Protein AF-A0A9J8AJL7-F1 (afdb_monomer_lite)

Radius of gyration: 25.8 Å; chains: 1; bounding box: 55×15×64 Å

Organism: NCBI:txid630221

Structure (mmCIF, N/CA/C/O backbone):
data_AF-A0A9J8AJL7-F1
#
_entry.id   AF-A0A9J8AJL7-F1
#
loop_
_atom_site.group_PDB
_atom_site.id
_atom_site.type_symbol
_atom_site.label_atom_id
_atom_site.label_alt_id
_atom_site.label_comp_id
_atom_site.label_asym_id
_atom_site.label_entity_id
_atom_site.label_seq_id
_atom_site.pdbx_PDB_ins_code
_atom_site.Cartn_x
_atom_site.Cartn_y
_atom_site.Cartn_z
_atom_site.occupancy
_atom_site.B_iso_or_equiv
_atom_site.auth_seq_id
_atom_site.auth_comp_id
_atom_site.auth_asym_id
_atom_site.auth_atom_id
_atom_site.pdbx_PDB_model_num
ATOM 1 N N . MET A 1 1 ? 1.770 4.109 19.429 1.00 59.78 1 MET A N 1
ATOM 2 C CA . MET A 1 1 ? 0.703 3.943 20.446 1.00 59.78 1 MET A CA 1
ATOM 3 C C . MET A 1 1 ? -0.396 5.018 20.399 1.00 59.78 1 MET A C 1
ATOM 5 O O . MET A 1 1 ? -1.510 4.698 20.784 1.00 59.78 1 MET A O 1
ATOM 9 N N . ASN A 1 2 ? -0.166 6.229 19.862 1.00 75.19 2 ASN A N 1
ATOM 10 C CA . ASN A 1 2 ? -1.177 7.310 19.849 1.00 75.19 2 ASN A CA 1
ATOM 11 C C . ASN A 1 2 ? -2.460 7.020 19.044 1.00 75.19 2 ASN A C 1
ATOM 13 O O . ASN A 1 2 ? -3.557 7.336 19.488 1.00 75.19 2 ASN A O 1
ATOM 17 N N . LEU A 1 3 ? -2.353 6.380 17.878 1.00 76.50 3 LEU A N 1
ATOM 18 C CA . LEU A 1 3 ? -3.507 6.207 16.988 1.00 76.50 3 LEU A CA 1
ATOM 19 C C . LEU A 1 3 ? -4.559 5.226 17.541 1.00 76.50 3 LEU A C 1
ATOM 21 O O . LEU A 1 3 ? -5.754 5.438 17.381 1.00 76.50 3 LEU A O 1
ATOM 25 N N . LEU A 1 4 ? -4.120 4.175 18.242 1.00 80.38 4 LEU A N 1
ATOM 26 C CA . LEU A 1 4 ? -5.023 3.242 18.928 1.00 80.38 4 LEU A CA 1
ATOM 27 C C . LEU A 1 4 ? -5.702 3.869 20.149 1.00 80.38 4 LEU A C 1
ATOM 29 O O . LEU A 1 4 ? -6.796 3.448 20.515 1.00 80.38 4 LEU A O 1
ATOM 33 N N . PHE A 1 5 ? -5.042 4.834 20.790 1.00 80.88 5 PHE A N 1
ATOM 34 C CA . PHE A 1 5 ? -5.603 5.575 21.911 1.00 80.88 5 PHE A CA 1
ATOM 35 C C . PHE A 1 5 ? -6.732 6.499 21.433 1.00 80.88 5 PHE A C 1
ATOM 37 O O . PHE A 1 5 ? -7.843 6.399 21.943 1.00 80.88 5 PHE A O 1
ATOM 44 N N . LEU A 1 6 ? -6.493 7.261 20.359 1.00 80.88 6 LEU A N 1
ATOM 45 C CA . LEU A 1 6 ? -7.501 8.107 19.702 1.00 80.88 6 LEU A CA 1
ATOM 46 C C . LEU A 1 6 ? -8.709 7.312 19.182 1.00 80.88 6 LEU A C 1
ATOM 48 O O . LEU A 1 6 ? -9.834 7.799 19.178 1.00 80.88 6 LEU A O 1
ATOM 52 N N . GLY A 1 7 ? -8.491 6.058 18.779 1.00 81.56 7 GLY A N 1
ATOM 53 C CA . GLY A 1 7 ? -9.559 5.171 18.327 1.00 81.56 7 GLY A CA 1
ATOM 54 C C . GLY A 1 7 ? -10.589 4.798 19.399 1.00 81.56 7 GLY A C 1
ATOM 55 O O . GLY A 1 7 ? -11.663 4.327 19.040 1.00 81.56 7 GLY A O 1
ATOM 56 N N . ARG A 1 8 ? -10.301 4.987 20.696 1.00 80.50 8 ARG A N 1
ATOM 57 C CA . ARG A 1 8 ? -11.239 4.631 21.779 1.00 80.50 8 ARG A CA 1
ATOM 58 C C . ARG A 1 8 ? -12.441 5.566 21.865 1.00 80.50 8 ARG A C 1
ATOM 60 O O . ARG A 1 8 ? -13.525 5.111 22.202 1.00 80.50 8 ARG A O 1
ATOM 67 N N . GLU A 1 9 ? -12.249 6.835 21.525 1.00 83.94 9 GLU A N 1
ATOM 68 C CA . GLU A 1 9 ? -13.290 7.873 21.527 1.00 83.94 9 GLU A CA 1
ATOM 69 C C . GLU A 1 9 ? -13.995 7.986 20.167 1.00 83.94 9 GLU A C 1
ATOM 71 O O . GLU A 1 9 ? -14.766 8.909 19.913 1.00 83.94 9 GLU A O 1
ATOM 76 N N . TYR A 1 10 ? -13.719 7.053 19.253 1.00 85.06 10 TYR A N 1
ATOM 77 C CA . TYR A 1 10 ? -14.283 7.096 17.917 1.00 85.06 10 TYR A CA 1
ATOM 78 C C . TYR A 1 10 ? -15.802 6.905 17.967 1.00 85.06 10 TYR A C 1
ATOM 80 O O . TYR A 1 10 ? -16.297 5.944 18.553 1.00 85.06 10 TYR A O 1
ATOM 88 N N . SER A 1 11 ? -16.544 7.786 17.293 1.00 86.81 11 SER A N 1
ATOM 89 C CA . SER A 1 11 ? -18.014 7.853 17.362 1.00 86.81 11 SER A CA 1
ATOM 90 C C . SER A 1 11 ? -18.738 6.559 16.972 1.00 86.81 11 SER A C 1
ATOM 92 O O . SER A 1 11 ? -19.863 6.331 17.401 1.00 86.81 11 SER A O 1
ATOM 94 N N . LYS A 1 12 ? -18.097 5.696 16.174 1.00 86.00 12 LYS A N 1
ATOM 95 C CA . LYS A 1 12 ? -18.628 4.384 15.755 1.00 86.00 12 LYS A CA 1
ATOM 96 C C . LYS A 1 12 ? -18.113 3.207 16.594 1.00 86.00 12 LYS A C 1
ATOM 98 O O . LYS A 1 12 ? -18.358 2.058 16.240 1.00 86.00 12 LYS A O 1
ATOM 103 N N . GLY A 1 13 ? -17.384 3.483 17.672 1.00 87.00 13 GLY A N 1
ATOM 104 C CA . GLY A 1 13 ? -16.770 2.489 18.544 1.00 87.00 13 GLY A CA 1
ATOM 105 C C . GLY A 1 13 ? -15.331 2.127 18.164 1.00 87.00 13 GLY A C 1
ATOM 106 O O . GLY A 1 13 ? -14.886 2.280 17.021 1.00 87.00 13 GLY A O 1
ATOM 107 N N . ALA A 1 14 ? -14.601 1.622 19.159 1.00 87.44 14 ALA A N 1
ATOM 108 C CA . ALA A 1 14 ? -13.175 1.322 19.052 1.00 87.44 14 ALA A CA 1
ATOM 109 C C . ALA A 1 14 ? -12.865 0.164 18.095 1.00 87.44 14 ALA A C 1
ATOM 111 O O . ALA A 1 14 ? -11.840 0.186 17.410 1.00 87.44 14 ALA A O 1
ATOM 112 N N . ASP A 1 15 ? -13.743 -0.835 18.018 1.00 88.31 15 ASP A N 1
ATOM 113 C CA . ASP A 1 15 ? -13.520 -2.009 17.170 1.00 88.31 15 ASP A CA 1
ATOM 114 C C . ASP A 1 15 ? -13.686 -1.671 15.686 1.00 88.31 15 ASP A C 1
ATOM 116 O O . ASP A 1 15 ? -12.814 -2.004 14.883 1.00 88.31 15 ASP A O 1
ATOM 120 N N . TYR A 1 16 ? -14.681 -0.848 15.338 1.00 88.88 16 TYR A N 1
ATOM 121 C CA . TYR A 1 16 ? -14.830 -0.310 13.982 1.00 88.88 16 TYR A CA 1
ATOM 122 C C . TYR A 1 16 ? -13.575 0.453 13.525 1.00 88.88 16 TYR A C 1
ATOM 124 O O . TYR A 1 16 ? -13.109 0.306 12.390 1.00 88.88 16 TYR A O 1
ATOM 132 N N . PHE A 1 17 ? -12.999 1.269 14.414 1.00 89.25 17 PHE A N 1
ATOM 133 C CA . PHE A 1 17 ? -11.766 1.996 14.125 1.00 89.25 17 PHE A CA 1
ATOM 134 C C . PHE A 1 17 ? -10.580 1.046 13.908 1.00 89.25 17 PHE A C 1
ATOM 136 O O . PHE A 1 17 ? -9.813 1.222 12.959 1.00 89.25 17 PHE A O 1
ATOM 143 N N . ARG A 1 18 ? -10.436 0.021 14.757 1.00 88.19 18 ARG A N 1
ATOM 144 C CA . ARG A 1 18 ? -9.364 -0.983 14.656 1.00 88.19 18 ARG A CA 1
ATOM 145 C C . ARG A 1 18 ? -9.435 -1.767 13.351 1.00 88.19 18 ARG A C 1
ATOM 147 O O . ARG A 1 18 ? -8.397 -1.946 12.712 1.00 88.19 18 ARG A O 1
ATOM 154 N N . ASP A 1 19 ? -10.624 -2.186 12.937 1.00 91.31 19 ASP A N 1
ATOM 155 C CA . ASP A 1 19 ? -10.811 -2.956 11.706 1.00 91.31 19 ASP A CA 1
ATOM 156 C C . ASP A 1 19 ? -10.473 -2.123 10.468 1.00 91.31 19 ASP A C 1
ATOM 158 O O . ASP A 1 19 ? -9.714 -2.562 9.599 1.00 91.31 19 ASP A O 1
ATOM 162 N N . ARG A 1 20 ? -10.934 -0.867 10.427 1.00 90.31 20 ARG A N 1
ATOM 163 C CA . ARG A 1 20 ? -10.578 0.090 9.367 1.00 90.31 20 ARG A CA 1
ATOM 164 C C . ARG A 1 20 ? -9.088 0.400 9.341 1.00 90.31 20 ARG A C 1
ATOM 166 O O . ARG A 1 20 ? -8.505 0.469 8.260 1.00 90.31 20 ARG A O 1
ATOM 173 N N . LEU A 1 21 ? -8.464 0.565 10.505 1.00 91.06 21 LEU A N 1
ATOM 174 C CA . LEU A 1 21 ? -7.030 0.816 10.596 1.00 91.06 21 LEU A CA 1
ATOM 175 C C . LEU A 1 21 ? -6.229 -0.370 10.045 1.00 91.06 21 LEU A C 1
ATOM 177 O O . LEU A 1 21 ? -5.325 -0.176 9.234 1.00 91.06 21 LEU A O 1
ATOM 181 N N . ARG A 1 22 ? -6.594 -1.601 10.422 1.00 90.75 22 ARG A N 1
ATOM 182 C CA . ARG A 1 22 ? -5.977 -2.822 9.880 1.00 90.75 22 ARG A CA 1
ATOM 183 C C . ARG A 1 22 ? -6.162 -2.924 8.369 1.00 90.75 22 ARG A C 1
ATOM 185 O O . ARG A 1 22 ? -5.202 -3.239 7.669 1.00 90.75 22 ARG A O 1
ATOM 192 N N . ALA A 1 23 ? -7.360 -2.636 7.861 1.00 93.81 23 ALA A N 1
ATOM 193 C CA . ALA A 1 23 ? -7.627 -2.630 6.425 1.00 93.81 23 ALA A CA 1
ATOM 194 C C . ALA A 1 23 ? -6.744 -1.608 5.691 1.00 93.81 23 ALA A C 1
ATOM 196 O O . ALA A 1 23 ? -6.133 -1.941 4.676 1.00 93.81 23 ALA A O 1
ATOM 197 N N . LYS A 1 24 ? -6.594 -0.396 6.243 1.00 93.75 24 LYS A N 1
ATOM 198 C CA . LYS A 1 24 ? -5.766 0.650 5.634 1.00 93.75 24 LYS A CA 1
ATOM 199 C C . LYS A 1 24 ? -4.280 0.301 5.628 1.00 93.75 24 LYS A C 1
ATOM 201 O O . LYS A 1 24 ? -3.598 0.574 4.647 1.00 93.75 24 LYS A O 1
ATOM 206 N N . ILE A 1 25 ? -3.781 -0.338 6.687 1.00 94.94 25 ILE A N 1
ATOM 207 C CA . ILE A 1 25 ? -2.394 -0.819 6.739 1.00 94.94 25 ILE A CA 1
ATOM 208 C C . ILE A 1 25 ? -2.141 -1.846 5.629 1.00 94.94 25 ILE A C 1
ATOM 210 O O . ILE A 1 25 ? -1.149 -1.729 4.915 1.00 94.94 25 ILE A O 1
ATOM 214 N N . LYS A 1 26 ? -3.052 -2.808 5.433 1.00 96.25 26 LYS A N 1
ATOM 215 C CA . LYS A 1 26 ? -2.929 -3.806 4.356 1.00 96.25 26 LYS A CA 1
ATOM 216 C C . LYS A 1 26 ? -2.910 -3.161 2.966 1.00 96.25 26 LYS A C 1
ATOM 218 O O . LYS A 1 26 ? -2.088 -3.535 2.138 1.00 96.25 26 LYS A O 1
ATOM 223 N N . GLU A 1 27 ? -3.772 -2.174 2.729 1.00 96.69 27 GLU A N 1
ATOM 224 C CA . GLU A 1 27 ? -3.799 -1.415 1.470 1.00 96.69 27 GLU A CA 1
ATOM 225 C C . GLU A 1 27 ? -2.466 -0.693 1.210 1.00 96.69 27 GLU A C 1
ATOM 227 O O . GLU A 1 27 ? -1.924 -0.755 0.108 1.00 96.69 2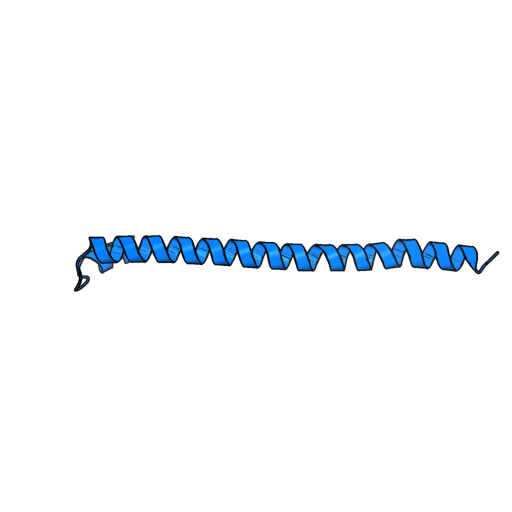7 GLU A O 1
ATOM 232 N N . LEU A 1 28 ? -1.904 -0.040 2.233 1.00 97.12 28 LEU A N 1
ATOM 233 C CA . LEU A 1 28 ? -0.628 0.669 2.118 1.00 97.12 28 LEU A CA 1
ATOM 234 C C . LEU A 1 28 ? 0.547 -0.279 1.864 1.00 97.12 28 LEU A C 1
ATOM 236 O O . LEU A 1 28 ? 1.413 0.048 1.056 1.00 97.12 28 LEU A O 1
ATOM 240 N N . ILE A 1 29 ? 0.560 -1.450 2.505 1.00 96.75 29 ILE A N 1
ATOM 241 C CA . ILE A 1 29 ? 1.565 -2.492 2.246 1.00 96.75 29 ILE A CA 1
ATOM 242 C C . ILE A 1 29 ? 1.471 -2.960 0.791 1.00 96.75 29 ILE A C 1
ATOM 244 O O . ILE A 1 29 ? 2.477 -2.957 0.089 1.00 96.75 29 ILE A O 1
ATOM 248 N N . SER A 1 30 ? 0.265 -3.262 0.303 1.00 96.75 30 SER A N 1
ATOM 249 C CA . SER A 1 30 ? 0.062 -3.677 -1.091 1.00 96.75 30 SER A CA 1
ATOM 250 C C . SER A 1 30 ? 0.520 -2.605 -2.087 1.00 96.75 30 SER A C 1
ATOM 252 O O . SER A 1 30 ? 1.162 -2.910 -3.092 1.00 96.75 30 SER A O 1
ATOM 254 N N . ARG A 1 31 ? 0.265 -1.326 -1.788 1.00 96.38 31 ARG A N 1
ATOM 255 C CA . ARG A 1 31 ? 0.764 -0.215 -2.606 1.00 96.38 31 ARG A CA 1
ATOM 256 C C . ARG A 1 31 ? 2.291 -0.116 -2.582 1.00 96.38 31 ARG A C 1
ATOM 258 O O . ARG A 1 31 ? 2.884 0.166 -3.618 1.00 96.38 31 ARG A O 1
ATOM 265 N N . ALA A 1 32 ? 2.926 -0.345 -1.435 1.00 97.38 32 ALA A N 1
ATOM 266 C CA . ALA A 1 32 ? 4.384 -0.353 -1.332 1.00 97.38 32 ALA A CA 1
ATOM 267 C C . ALA A 1 32 ? 5.005 -1.495 -2.157 1.00 97.38 32 ALA A C 1
ATOM 269 O O . ALA A 1 32 ? 5.966 -1.264 -2.888 1.00 97.38 32 ALA A O 1
ATOM 270 N N . GLU A 1 33 ? 4.420 -2.696 -2.108 1.00 96.69 33 GLU A N 1
ATOM 271 C CA . GLU A 1 33 ? 4.838 -3.842 -2.929 1.00 96.69 33 GLU A CA 1
ATOM 272 C C . GLU A 1 33 ? 4.689 -3.567 -4.430 1.00 96.69 33 GLU A C 1
ATOM 274 O O . GLU A 1 33 ? 5.548 -3.951 -5.224 1.00 96.69 33 GLU A O 1
ATOM 279 N N . PHE A 1 34 ? 3.620 -2.876 -4.831 1.00 96.44 34 PHE A N 1
ATOM 280 C CA . PHE A 1 34 ? 3.422 -2.463 -6.218 1.00 96.44 34 PHE A CA 1
ATOM 281 C C . PHE A 1 34 ? 4.526 -1.506 -6.692 1.00 96.44 34 PHE A C 1
ATOM 283 O O . PHE A 1 34 ? 5.157 -1.760 -7.716 1.00 96.44 34 PHE A O 1
ATOM 290 N N . VAL A 1 35 ? 4.818 -0.458 -5.914 1.00 96.12 35 VAL A N 1
ATOM 291 C CA . VAL A 1 35 ? 5.878 0.514 -6.242 1.00 96.12 35 VAL A CA 1
ATOM 292 C C . VAL A 1 35 ? 7.253 -0.158 -6.301 1.00 96.12 35 VAL A C 1
ATOM 294 O O . VAL A 1 35 ? 8.059 0.167 -7.171 1.00 96.12 35 VAL A O 1
ATOM 297 N N . LEU A 1 36 ? 7.525 -1.125 -5.418 1.00 94.44 36 LEU A N 1
ATOM 298 C CA . LEU A 1 36 ? 8.766 -1.901 -5.459 1.00 94.44 36 LEU A CA 1
ATOM 299 C C . LEU A 1 36 ? 8.921 -2.638 -6.797 1.0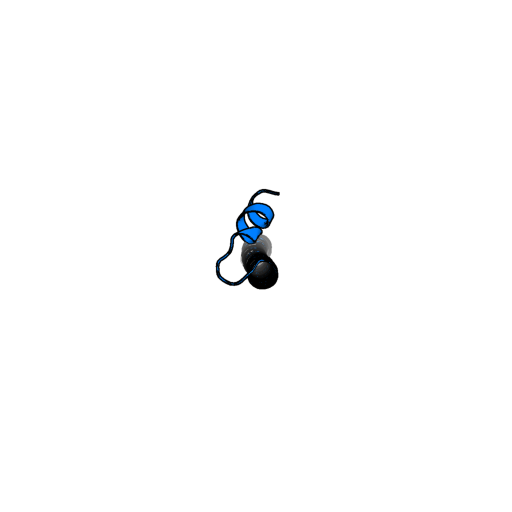0 94.44 36 LEU A C 1
ATOM 301 O O . LEU A 1 36 ? 9.967 -2.528 -7.434 1.00 94.44 36 LEU A O 1
ATOM 305 N N . LYS A 1 37 ? 7.866 -3.317 -7.262 1.00 91.81 37 LYS A N 1
ATOM 306 C CA . LYS A 1 37 ? 7.876 -4.016 -8.556 1.00 91.81 37 LYS A CA 1
ATOM 307 C C . LYS A 1 37 ? 8.048 -3.064 -9.737 1.00 91.81 37 LYS A C 1
ATOM 309 O O . LYS A 1 37 ? 8.737 -3.406 -10.694 1.00 91.81 37 LYS A O 1
ATOM 314 N N . GLU A 1 38 ? 7.462 -1.868 -9.686 1.00 92.44 38 GLU A N 1
ATOM 315 C CA . GLU A 1 38 ? 7.687 -0.843 -10.714 1.00 92.44 38 GLU A CA 1
ATOM 316 C C . GLU A 1 38 ? 9.150 -0.385 -10.747 1.00 92.44 38 GLU A C 1
ATOM 318 O O . GLU A 1 38 ? 9.733 -0.245 -11.821 1.00 92.44 38 GLU A O 1
ATOM 323 N N . LEU A 1 39 ? 9.780 -0.200 -9.583 1.00 88.75 39 LEU A N 1
ATOM 324 C CA . LEU A 1 39 ? 11.196 0.162 -9.494 1.00 88.75 39 LEU A CA 1
ATOM 325 C C . LEU A 1 39 ? 12.111 -0.953 -10.014 1.00 88.75 39 LEU A C 1
ATOM 327 O O . LEU A 1 39 ? 13.043 -0.674 -10.773 1.00 88.75 39 LEU A O 1
ATOM 331 N N . GLU A 1 40 ? 11.827 -2.209 -9.669 1.00 84.94 40 GLU A N 1
ATOM 332 C CA . GLU A 1 40 ? 12.513 -3.376 -10.235 1.00 84.94 40 GLU A CA 1
ATOM 333 C C . GLU A 1 40 ? 12.367 -3.398 -11.763 1.00 84.94 40 GLU A C 1
ATOM 335 O O . GLU A 1 40 ? 13.359 -3.493 -12.494 1.00 84.94 40 GLU A O 1
ATOM 340 N N . ALA A 1 41 ? 11.144 -3.202 -12.263 1.00 85.56 41 ALA A N 1
ATOM 341 C CA . ALA A 1 41 ? 10.843 -3.131 -13.687 1.00 85.56 41 ALA A CA 1
ATOM 342 C C . ALA A 1 41 ? 11.465 -1.916 -14.388 1.00 85.56 41 ALA A C 1
ATOM 344 O O . ALA A 1 41 ? 11.654 -1.966 -15.595 1.00 85.56 41 ALA A O 1
ATOM 345 N N . LEU A 1 42 ? 11.821 -0.838 -13.688 1.00 80.69 42 LEU A N 1
ATOM 346 C CA . LEU A 1 42 ? 12.607 0.266 -14.251 1.00 80.69 42 LEU A CA 1
ATOM 347 C C . LEU A 1 42 ? 14.105 -0.054 -14.278 1.00 80.69 42 LEU A C 1
ATOM 349 O O . LEU A 1 42 ? 14.819 0.374 -15.192 1.00 80.69 42 LEU A O 1
ATOM 353 N N . TYR A 1 43 ? 14.594 -0.810 -13.297 1.00 77.31 43 TYR A N 1
ATOM 354 C CA . TYR A 1 43 ? 15.998 -1.190 -13.196 1.00 77.31 43 TYR A CA 1
ATOM 355 C C . TYR A 1 43 ? 16.401 -2.211 -14.273 1.00 77.31 43 TYR A C 1
ATOM 357 O O . TYR A 1 43 ? 17.425 -2.023 -14.939 1.00 77.31 43 TYR A O 1
ATOM 365 N N . TYR A 1 44 ? 15.593 -3.249 -14.517 1.00 72.62 44 TYR A N 1
ATOM 366 C CA . TYR A 1 44 ? 15.943 -4.316 -15.468 1.00 72.62 44 TYR A CA 1
ATOM 367 C C . TY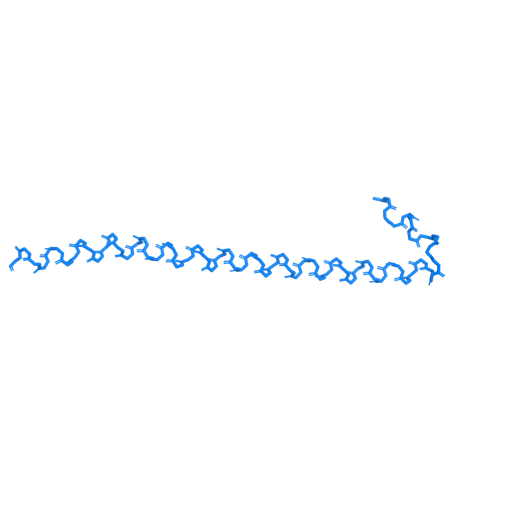R A 1 44 ? 16.091 -3.851 -16.932 1.00 72.62 44 TYR A C 1
ATOM 369 O O . TYR A 1 44 ? 17.124 -4.156 -17.531 1.00 72.62 44 TYR A O 1
ATOM 377 N N . PRO A 1 45 ? 15.169 -3.073 -17.533 1.00 72.12 45 PRO A N 1
ATOM 378 C CA . PRO A 1 45 ? 15.300 -2.586 -18.904 1.00 72.12 45 PRO A CA 1
ATOM 379 C C . PRO A 1 45 ? 16.446 -1.597 -19.057 1.00 72.12 45 PRO A C 1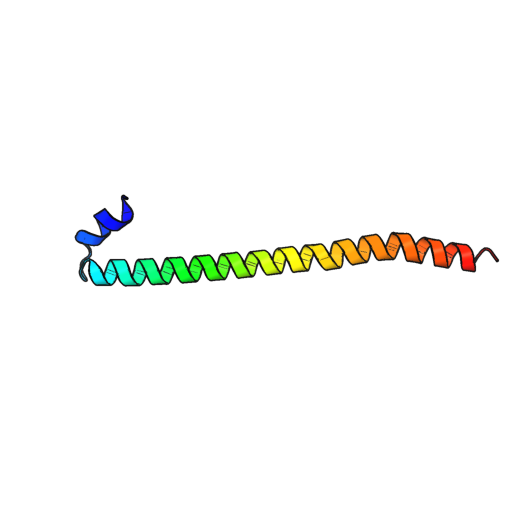
ATOM 381 O O . PRO A 1 45 ? 17.108 -1.589 -20.089 1.00 72.12 45 PRO A O 1
ATOM 384 N N . ARG A 1 46 ? 16.711 -0.769 -18.040 1.00 71.75 46 ARG A N 1
ATOM 385 C CA . ARG A 1 46 ? 17.850 0.157 -18.050 1.00 71.75 46 ARG A CA 1
ATOM 386 C C . ARG A 1 46 ? 19.174 -0.597 -18.019 1.00 71.75 46 ARG A C 1
ATOM 388 O O . ARG A 1 46 ? 20.042 -0.317 -18.842 1.00 71.75 46 ARG A O 1
ATOM 395 N N . LYS A 1 47 ? 19.298 -1.591 -17.135 1.00 66.25 47 LYS A N 1
ATOM 396 C CA . LYS A 1 47 ? 20.467 -2.473 -17.066 1.00 66.25 47 LYS A CA 1
ATOM 397 C C . LYS A 1 47 ? 20.642 -3.265 -18.362 1.00 66.25 47 LYS A C 1
ATOM 399 O O . LYS A 1 47 ? 21.748 -3.312 -18.883 1.00 66.25 47 LYS A O 1
ATOM 404 N N . TYR A 1 48 ? 19.562 -3.815 -18.917 1.00 62.41 48 TYR A N 1
ATOM 405 C CA . TYR A 1 48 ? 19.590 -4.539 -20.188 1.00 62.41 48 TYR A CA 1
ATOM 406 C C . TYR A 1 48 ? 19.978 -3.636 -21.366 1.00 62.41 48 TYR A C 1
ATOM 408 O O . TYR A 1 48 ? 20.840 -4.023 -22.140 1.00 62.41 48 TYR A O 1
ATOM 416 N N . ARG A 1 49 ? 19.423 -2.419 -21.487 1.00 73.50 49 ARG A N 1
ATOM 417 C CA . ARG A 1 49 ? 19.811 -1.451 -22.536 1.00 73.50 49 ARG A CA 1
ATOM 418 C C . ARG A 1 49 ? 21.283 -1.054 -22.424 1.00 73.50 49 ARG A C 1
ATOM 420 O O . ARG A 1 49 ? 21.992 -1.088 -23.420 1.00 73.50 49 ARG A O 1
ATOM 427 N N . ALA A 1 50 ? 21.755 -0.736 -21.218 1.00 74.69 50 ALA A N 1
ATOM 428 C CA . ALA A 1 50 ? 23.156 -0.383 -20.991 1.00 74.69 50 ALA A CA 1
ATOM 429 C C . ALA A 1 50 ? 24.111 -1.549 -21.306 1.00 74.69 50 ALA A C 1
ATOM 431 O O . ALA A 1 50 ? 25.160 -1.344 -21.913 1.00 74.69 50 ALA A O 1
ATOM 432 N N . LEU A 1 51 ? 23.739 -2.774 -20.919 1.00 71.50 51 LEU A N 1
ATOM 433 C CA . LEU A 1 51 ? 24.495 -3.987 -21.226 1.00 71.50 51 LEU A CA 1
ATOM 434 C C . LEU A 1 51 ? 24.498 -4.264 -22.736 1.00 71.50 51 LEU A C 1
ATOM 436 O O . LEU A 1 51 ? 25.553 -4.487 -23.316 1.00 71.50 51 LEU A O 1
ATOM 440 N N . LYS A 1 52 ? 23.327 -4.188 -23.378 1.00 70.75 52 LYS A N 1
ATOM 441 C CA . LYS A 1 52 ? 23.154 -4.403 -24.815 1.00 70.75 52 LYS A CA 1
ATOM 442 C C . LYS A 1 52 ? 24.024 -3.442 -25.626 1.00 70.75 52 LYS A C 1
ATOM 444 O O . LYS A 1 52 ? 24.728 -3.901 -26.515 1.00 70.75 52 LYS A O 1
ATOM 449 N N . ASN A 1 53 ? 24.030 -2.150 -25.298 1.00 74.12 53 ASN A N 1
ATOM 450 C CA . ASN A 1 53 ? 24.875 -1.186 -26.004 1.00 74.12 53 ASN A CA 1
ATOM 451 C C . ASN A 1 53 ? 26.357 -1.588 -25.923 1.00 74.12 53 ASN A C 1
ATOM 453 O O . ASN A 1 53 ? 27.001 -1.711 -26.951 1.00 74.12 53 ASN A O 1
ATOM 457 N N . ARG A 1 54 ? 2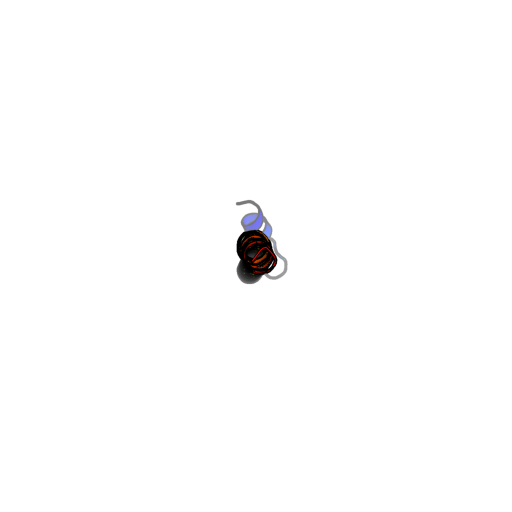6.870 -1.944 -24.735 1.00 70.81 54 ARG A N 1
ATOM 458 C CA . ARG A 1 54 ? 28.281 -2.346 -24.576 1.00 70.81 54 ARG A CA 1
ATOM 459 C C . ARG A 1 54 ? 28.686 -3.564 -25.410 1.00 70.81 54 ARG A C 1
ATOM 461 O O . ARG A 1 54 ? 29.745 -3.537 -26.027 1.00 70.81 54 ARG A O 1
ATOM 468 N N . TYR A 1 55 ? 27.892 -4.633 -25.406 1.00 64.75 55 TYR A N 1
ATOM 469 C CA . TYR A 1 55 ? 28.270 -5.870 -26.103 1.00 64.75 55 TYR A CA 1
ATOM 470 C C . TYR A 1 55 ? 27.987 -5.807 -27.607 1.00 64.75 55 TYR A C 1
ATOM 472 O O . TYR A 1 55 ? 28.848 -6.161 -28.404 1.00 64.75 55 TYR A O 1
ATOM 480 N N . TYR A 1 56 ? 26.827 -5.289 -28.017 1.00 61.50 56 TYR A N 1
ATOM 481 C CA . TYR A 1 56 ? 26.442 -5.312 -29.428 1.00 61.50 56 TYR A CA 1
ATOM 482 C C . TYR A 1 56 ? 27.021 -4.152 -30.252 1.00 61.50 56 TYR A C 1
ATOM 484 O O . TYR A 1 56 ? 27.190 -4.334 -31.454 1.00 61.50 56 TYR A O 1
ATOM 492 N N . GLU A 1 57 ? 27.370 -2.996 -29.663 1.00 59.28 57 GLU A N 1
ATOM 493 C CA . GLU A 1 57 ? 28.150 -1.965 -30.385 1.00 59.28 57 GLU A CA 1
ATOM 494 C C . GLU A 1 57 ? 29.582 -2.448 -30.653 1.00 59.28 57 GLU A C 1
ATOM 496 O O . GLU A 1 57 ? 30.129 -2.182 -31.717 1.00 59.28 57 GLU A O 1
ATOM 501 N N . THR A 1 58 ? 30.167 -3.231 -29.741 1.00 56.78 58 THR A N 1
ATOM 502 C CA . THR A 1 58 ? 31.518 -3.784 -29.921 1.00 56.78 58 THR A CA 1
ATOM 503 C C . THR A 1 58 ? 31.536 -4.878 -30.996 1.00 56.78 58 THR A C 1
ATOM 505 O O . THR A 1 58 ? 32.385 -4.851 -31.882 1.00 56.78 58 THR A O 1
ATOM 508 N N . ASP A 1 59 ? 30.561 -5.793 -30.987 1.00 56.03 59 ASP A N 1
ATOM 509 C CA . ASP A 1 59 ? 30.471 -6.868 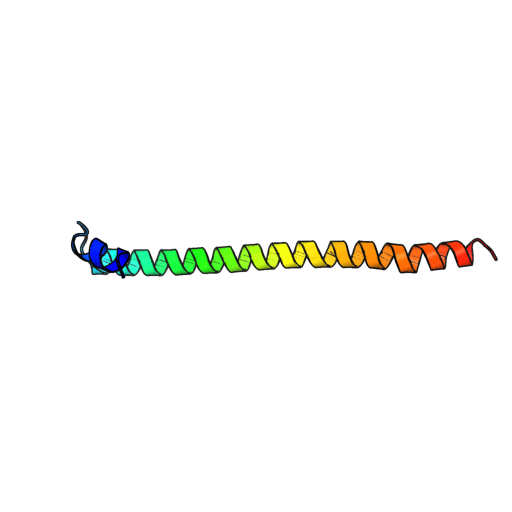-31.987 1.00 56.03 59 ASP A CA 1
ATOM 510 C C . ASP A 1 59 ? 30.128 -6.351 -33.396 1.00 56.03 59 ASP A C 1
ATOM 512 O O . ASP A 1 59 ? 30.624 -6.880 -34.388 1.00 56.03 59 ASP A O 1
ATOM 516 N N . THR A 1 60 ? 29.304 -5.303 -33.517 1.00 55.03 60 THR A N 1
ATOM 517 C CA . THR A 1 60 ? 28.969 -4.719 -34.832 1.00 55.03 60 THR A CA 1
ATOM 518 C C . THR A 1 60 ? 30.124 -3.929 -35.440 1.00 55.03 60 THR A C 1
ATOM 520 O O . THR A 1 60 ? 30.319 -4.006 -36.650 1.00 55.03 60 THR A O 1
ATOM 523 N N . LEU A 1 61 ? 30.928 -3.236 -34.630 1.00 57.41 61 LEU A N 1
ATOM 524 C CA . LEU A 1 61 ? 32.143 -2.564 -35.100 1.00 57.41 61 LEU A CA 1
ATOM 525 C C . LEU A 1 61 ? 33.214 -3.575 -35.547 1.00 57.41 61 LEU A C 1
ATOM 527 O O . LEU A 1 61 ? 33.788 -3.417 -36.619 1.00 57.41 61 LEU A O 1
ATOM 531 N N . LEU A 1 62 ? 33.399 -4.678 -34.810 1.00 56.81 62 LEU A N 1
ATOM 532 C CA . LEU A 1 62 ? 34.348 -5.745 -35.171 1.00 56.81 62 LEU A CA 1
ATOM 533 C C . LEU A 1 62 ? 33.973 -6.511 -36.455 1.00 56.81 62 LEU A C 1
ATOM 535 O O . LEU A 1 62 ? 34.845 -7.087 -37.105 1.00 56.81 62 LEU A O 1
ATOM 539 N N . LEU A 1 63 ? 32.686 -6.546 -36.815 1.00 57.22 63 LEU A N 1
ATOM 540 C CA . LEU A 1 63 ? 32.195 -7.156 -38.058 1.00 57.22 63 LEU A CA 1
ATOM 541 C C . LEU A 1 63 ? 32.250 -6.205 -39.262 1.00 57.22 63 LEU A C 1
ATOM 543 O O . LEU A 1 63 ? 32.249 -6.682 -40.392 1.00 57.22 63 LEU A O 1
ATOM 547 N N . LEU A 1 64 ? 32.290 -4.889 -39.034 1.00 53.41 64 LEU A N 1
ATOM 548 C CA . LEU A 1 64 ? 32.417 -3.868 -40.082 1.00 53.41 64 LEU A CA 1
ATOM 549 C C . LEU A 1 64 ? 33.881 -3.545 -40.430 1.00 53.41 64 LEU A C 1
ATOM 551 O O . LEU A 1 64 ? 34.141 -2.994 -41.494 1.00 53.41 64 LEU A O 1
ATOM 555 N N . GLU A 1 65 ? 34.828 -3.899 -39.558 1.00 53.34 65 GLU A N 1
ATOM 556 C CA . GLU A 1 65 ? 36.277 -3.731 -39.762 1.00 53.34 65 GLU A CA 1
ATOM 557 C C . GLU A 1 65 ? 36.969 -4.956 -40.410 1.00 53.34 65 GLU A C 1
ATOM 559 O O . GLU A 1 65 ? 38.200 -5.001 -40.477 1.00 53.34 65 GLU A O 1
ATOM 564 N N . ARG A 1 66 ? 36.208 -5.951 -40.894 1.00 43.50 66 ARG A N 1
ATOM 565 C CA . ARG A 1 66 ? 36.712 -7.147 -41.599 1.00 43.50 66 ARG A CA 1
ATOM 566 C C . ARG A 1 66 ? 36.358 -7.174 -43.079 1.00 43.50 66 ARG A C 1
ATOM 568 O O . ARG A 1 66 ? 35.209 -6.824 -43.418 1.00 43.50 66 ARG A O 1
#

Foldseek 3Di:
DVQLVVLCPDPVHNVVSVVVVVVVVVVVVVVVVVVVVVVVVVVVVVVVVVVCCVPVVVVVVVVVVD

InterPro domains:
  IPR052000 Electron transfer flavoprotein regulatory factor 1 [PTHR21024] (23-59)

Secondary structure (DSSP, 8-state):
-HHHHHGGG-TT-HHHHHHHHHHHHHHHHHHHHHHHHHHHHHHHHHHHHHHHHHHHHHHHHHHH--

pLDDT: mean 79.55, std 14.33, range [43.5, 97.38]

Sequence (66 aa):
MNLLFLGREYSKGADYFRDRLRAKIKELISRAEFVLKELEALYYPRKYRALKNRYYETDTLLLLER